Protein AF-A0A7V1MXX9-F1 (afdb_monomer_lite)

Structure (mmCIF, N/CA/C/O backbone):
data_AF-A0A7V1MXX9-F1
#
_entry.id   AF-A0A7V1MXX9-F1
#
loop_
_atom_site.group_PDB
_atom_site.id
_atom_site.type_symbol
_atom_site.label_atom_id
_atom_site.label_alt_id
_atom_site.label_comp_id
_atom_site.label_asym_id
_atom_site.label_entity_id
_atom_site.label_seq_id
_atom_site.pdbx_PDB_ins_code
_atom_site.Cartn_x
_atom_site.Cartn_y
_atom_site.Cartn_z
_atom_site.occupancy
_atom_site.B_iso_or_equiv
_atom_site.auth_seq_id
_atom_site.auth_comp_id
_atom_site.auth_asym_id
_atom_site.auth_atom_id
_atom_site.pdbx_PDB_model_num
ATOM 1 N N . MET A 1 1 ? 10.028 -19.151 -17.291 1.00 60.16 1 MET A N 1
ATOM 2 C CA . MET A 1 1 ? 10.374 -18.131 -18.294 1.00 60.16 1 MET A CA 1
ATOM 3 C C . MET A 1 1 ? 9.807 -16.843 -17.749 1.00 60.16 1 MET A C 1
ATOM 5 O O . MET A 1 1 ? 8.600 -16.784 -17.538 1.00 60.16 1 MET A O 1
ATOM 9 N N . SER A 1 2 ? 10.680 -15.933 -17.346 1.00 81.62 2 SER A N 1
ATOM 10 C CA . SER A 1 2 ? 10.304 -14.635 -16.803 1.00 81.62 2 SER A CA 1
ATOM 11 C C . SER A 1 2 ? 9.714 -13.747 -17.900 1.00 81.62 2 SER A C 1
ATOM 13 O O . SER A 1 2 ? 10.044 -13.922 -19.076 1.00 81.62 2 SER A O 1
ATOM 15 N N . GLU A 1 3 ? 8.870 -12.775 -17.539 1.00 88.94 3 GLU A N 1
ATOM 16 C CA . GLU A 1 3 ? 8.345 -11.789 -18.499 1.00 88.94 3 GLU A CA 1
ATOM 17 C C . GLU A 1 3 ? 9.440 -10.866 -19.079 1.00 88.94 3 GLU A C 1
ATOM 19 O O . GLU A 1 3 ? 9.185 -10.133 -20.035 1.00 88.94 3 GLU A O 1
ATOM 24 N N . TRP A 1 4 ? 10.664 -10.962 -18.544 1.00 91.31 4 TRP A N 1
ATOM 25 C CA . TRP A 1 4 ? 11.857 -10.207 -18.937 1.00 91.31 4 TRP A CA 1
ATOM 26 C C . TRP A 1 4 ? 12.769 -10.949 -19.931 1.00 91.31 4 TRP A C 1
ATOM 28 O O . TRP A 1 4 ? 13.499 -10.303 -20.677 1.00 91.31 4 TRP A O 1
ATOM 38 N N . ASP A 1 5 ? 12.701 -12.289 -19.994 1.00 83.19 5 ASP A N 1
ATOM 39 C CA . ASP A 1 5 ? 13.710 -13.160 -20.642 1.00 83.19 5 ASP A CA 1
ATOM 40 C C . ASP A 1 5 ? 13.908 -12.910 -22.154 1.00 83.19 5 ASP A C 1
ATOM 42 O O . ASP A 1 5 ? 14.880 -13.378 -22.743 1.00 83.19 5 ASP A O 1
ATOM 46 N N . ASN A 1 6 ? 12.989 -12.190 -22.804 1.00 87.44 6 ASN A N 1
ATOM 47 C CA . ASN A 1 6 ? 12.990 -11.969 -24.254 1.00 87.44 6 ASN A CA 1
ATOM 48 C C . ASN A 1 6 ? 13.168 -10.495 -24.660 1.00 87.44 6 ASN A C 1
ATOM 50 O O . ASN A 1 6 ? 13.066 -10.170 -25.847 1.00 87.44 6 ASN A O 1
ATOM 54 N N . ILE A 1 7 ? 13.423 -9.594 -23.706 1.00 90.81 7 ILE A N 1
ATOM 55 C CA . ILE A 1 7 ? 13.551 -8.160 -23.975 1.00 90.81 7 ILE A CA 1
ATOM 56 C C . ILE A 1 7 ? 15.025 -7.812 -24.195 1.00 90.81 7 ILE A C 1
ATOM 58 O O . ILE A 1 7 ? 15.784 -7.599 -23.260 1.00 90.81 7 ILE A O 1
ATOM 62 N N . ASN A 1 8 ? 15.430 -7.737 -25.462 1.00 87.94 8 ASN A N 1
ATOM 63 C CA . ASN A 1 8 ? 16.836 -7.541 -25.841 1.00 87.94 8 ASN A CA 1
ATOM 64 C C . ASN A 1 8 ? 17.112 -6.189 -26.520 1.00 87.94 8 ASN A C 1
ATOM 66 O O . ASN A 1 8 ? 18.213 -5.959 -27.020 1.00 87.94 8 ASN A O 1
ATOM 70 N N . SER A 1 9 ? 16.119 -5.300 -26.583 1.00 91.81 9 SER A N 1
ATOM 71 C CA . SER A 1 9 ? 16.229 -3.998 -27.242 1.00 91.81 9 SER A CA 1
ATOM 72 C C . SER A 1 9 ? 15.655 -2.882 -26.377 1.00 91.81 9 SER A C 1
ATOM 74 O O . SER A 1 9 ? 14.744 -3.098 -25.579 1.00 91.81 9 SER A O 1
ATOM 76 N N . LEU A 1 10 ? 16.161 -1.663 -26.583 1.00 89.56 10 LEU A N 1
ATOM 77 C CA . LEU A 1 10 ? 15.627 -0.458 -25.945 1.00 89.56 10 LEU A CA 1
ATOM 78 C C . LEU A 1 10 ? 14.127 -0.286 -26.227 1.00 89.56 10 LEU A C 1
ATOM 80 O O . LEU A 1 10 ? 13.364 0.009 -25.315 1.00 89.56 10 LEU A O 1
ATOM 84 N N . GLU A 1 11 ? 13.702 -0.514 -27.470 1.00 93.00 11 GLU A N 1
ATOM 85 C CA . GLU A 1 11 ? 12.289 -0.459 -27.862 1.00 93.00 11 GLU A CA 1
ATOM 86 C C . GLU A 1 11 ? 11.445 -1.489 -27.096 1.00 93.00 11 GLU A C 1
ATOM 88 O O . GLU A 1 11 ? 10.347 -1.180 -26.638 1.00 93.00 11 GLU A O 1
ATOM 93 N N . GLY A 1 12 ? 11.973 -2.698 -26.882 1.00 92.44 12 GLY A N 1
ATOM 94 C CA . GLY A 1 12 ? 11.304 -3.717 -26.079 1.00 92.44 12 GLY A CA 1
ATOM 95 C C . GLY A 1 12 ? 11.097 -3.270 -24.630 1.00 92.44 12 GLY A C 1
ATOM 96 O O . GLY A 1 12 ? 9.994 -3.409 -24.102 1.00 92.44 12 GLY A O 1
ATOM 97 N N . TRP A 1 13 ? 12.117 -2.670 -24.011 1.00 93.12 13 TRP A N 1
ATOM 98 C CA . TRP A 1 13 ? 12.017 -2.128 -22.652 1.00 93.12 13 TRP A CA 1
ATOM 99 C C . TRP A 1 13 ? 11.056 -0.940 -22.564 1.00 93.12 13 TRP A C 1
ATOM 101 O O . TRP A 1 13 ? 10.272 -0.860 -21.621 1.00 93.12 13 TRP A O 1
ATOM 111 N N . GLN A 1 14 ? 11.052 -0.056 -23.565 1.00 93.50 14 GLN A N 1
ATOM 112 C CA . GLN A 1 14 ? 10.100 1.057 -23.652 1.00 93.50 14 GLN A CA 1
ATOM 113 C C . GLN A 1 14 ? 8.656 0.560 -23.735 1.00 93.50 14 GLN A C 1
ATOM 115 O O . GLN A 1 14 ? 7.814 0.986 -22.945 1.00 93.50 14 GLN A O 1
ATOM 120 N N . ASN A 1 15 ? 8.384 -0.378 -24.643 1.00 94.31 15 ASN A N 1
ATOM 121 C CA . ASN A 1 15 ? 7.056 -0.966 -24.807 1.00 94.31 15 ASN A CA 1
ATOM 122 C C . ASN A 1 15 ? 6.613 -1.693 -23.535 1.00 94.31 15 ASN A C 1
ATOM 124 O O . ASN A 1 15 ? 5.454 -1.597 -23.126 1.00 94.31 15 ASN A O 1
ATOM 128 N N . LYS A 1 16 ? 7.543 -2.391 -22.874 1.00 95.94 16 LYS A N 1
ATOM 129 C CA . LYS A 1 16 ? 7.250 -3.082 -21.623 1.00 95.94 16 LYS A CA 1
ATOM 130 C C . LYS A 1 16 ? 6.895 -2.109 -20.506 1.00 95.94 16 LYS A C 1
ATOM 132 O O . LYS A 1 16 ? 5.874 -2.305 -19.852 1.00 95.94 16 LYS A O 1
ATOM 137 N N . LEU A 1 17 ? 7.686 -1.051 -20.326 1.00 95.94 17 LEU A N 1
ATOM 138 C CA . LEU A 1 17 ? 7.385 -0.014 -19.344 1.00 95.94 17 LEU A CA 1
ATOM 139 C C . LEU A 1 17 ? 6.040 0.647 -19.640 1.00 95.94 17 LEU A C 1
ATOM 141 O O . LEU A 1 17 ? 5.247 0.844 -18.729 1.00 95.94 17 LEU A O 1
ATOM 145 N N . GLN A 1 18 ? 5.745 0.942 -20.906 1.00 95.12 18 GLN A N 1
ATOM 146 C CA . GLN A 1 18 ? 4.462 1.524 -21.288 1.00 95.12 18 GLN A CA 1
ATOM 147 C C . GLN A 1 18 ? 3.281 0.629 -20.881 1.00 95.12 18 GLN A C 1
ATOM 149 O O . GLN A 1 18 ? 2.323 1.134 -20.298 1.00 95.12 18 GLN A O 1
ATOM 154 N N . SER A 1 19 ? 3.375 -0.687 -21.109 1.00 95.75 19 SER A N 1
ATOM 155 C CA . SER A 1 19 ? 2.371 -1.655 -20.636 1.00 95.75 19 SER A CA 1
ATOM 156 C C . SER A 1 19 ? 2.226 -1.610 -19.117 1.00 95.75 19 SER A C 1
ATOM 158 O O . SER A 1 19 ? 1.117 -1.459 -18.610 1.00 95.75 19 SER A O 1
ATOM 160 N N . LEU A 1 20 ? 3.346 -1.653 -18.385 1.00 95.31 20 LEU A N 1
ATOM 161 C CA . LEU A 1 20 ? 3.343 -1.607 -16.922 1.00 95.31 20 LEU A CA 1
ATOM 162 C C . LEU A 1 20 ? 2.722 -0.318 -16.381 1.00 95.31 20 LEU A C 1
ATOM 164 O O . LEU A 1 20 ? 2.002 -0.369 -15.389 1.00 95.31 20 LEU A O 1
ATOM 168 N N . LEU A 1 21 ? 2.951 0.829 -17.024 1.00 94.94 21 LEU A N 1
ATOM 169 C CA . LEU A 1 21 ? 2.340 2.099 -16.629 1.00 94.94 21 LEU A CA 1
ATOM 170 C C . LEU A 1 21 ? 0.825 2.102 -16.861 1.00 94.94 21 LEU A C 1
ATOM 172 O O . LEU A 1 21 ? 0.083 2.558 -15.995 1.00 94.94 21 LEU A O 1
ATOM 176 N N . THR A 1 22 ? 0.351 1.560 -17.987 1.00 94.44 22 THR A N 1
ATOM 177 C CA . THR A 1 22 ? -1.090 1.406 -18.249 1.00 94.44 22 THR A CA 1
ATOM 178 C C . THR A 1 22 ? -1.749 0.448 -17.254 1.00 94.44 22 THR A C 1
ATOM 180 O O . THR A 1 22 ? -2.821 0.737 -16.728 1.00 94.44 22 THR A O 1
ATOM 183 N N . GLU A 1 23 ? -1.100 -0.674 -16.949 1.00 93.31 23 GLU A N 1
ATOM 184 C CA . GLU A 1 23 ? -1.575 -1.636 -15.949 1.00 93.31 23 GLU A CA 1
ATOM 185 C C . GLU A 1 23 ? -1.556 -1.034 -14.535 1.00 93.31 23 GLU A C 1
ATOM 187 O O . GLU A 1 23 ? -2.495 -1.227 -13.768 1.00 93.31 23 GLU A O 1
ATOM 192 N N . SER A 1 24 ? -0.543 -0.226 -14.212 1.00 90.31 24 SER A N 1
ATOM 193 C CA . SER A 1 24 ? -0.458 0.498 -12.938 1.00 90.31 24 SER A CA 1
ATOM 194 C C . SER A 1 24 ? -1.557 1.548 -12.801 1.00 90.31 24 SER A C 1
ATOM 196 O O . SER A 1 24 ? -2.100 1.719 -11.715 1.00 90.31 24 SER A O 1
ATOM 198 N N . GLU A 1 25 ? -1.926 2.231 -13.887 1.00 90.38 25 GLU A N 1
ATOM 199 C CA . GLU A 1 25 ? -3.066 3.151 -13.895 1.00 90.38 25 GLU A CA 1
ATOM 200 C C . GLU A 1 25 ? -4.387 2.413 -13.638 1.00 90.38 25 GLU A C 1
ATOM 202 O O . GLU A 1 25 ? -5.230 2.901 -12.883 1.00 90.38 25 GLU A O 1
ATOM 207 N N . ALA A 1 26 ? -4.568 1.232 -14.237 1.00 90.44 26 ALA A N 1
ATOM 208 C CA . ALA A 1 26 ? -5.735 0.396 -13.978 1.00 90.44 26 ALA A CA 1
ATOM 209 C C . ALA A 1 26 ? -5.772 -0.072 -12.513 1.00 90.44 26 ALA A C 1
ATOM 211 O O . ALA A 1 26 ? -6.794 0.101 -11.851 1.00 90.44 26 ALA A O 1
ATOM 212 N N . ALA A 1 27 ? -4.648 -0.566 -11.985 1.00 88.44 27 ALA A N 1
ATOM 213 C CA . ALA A 1 27 ? -4.527 -0.993 -10.592 1.00 88.44 27 ALA A CA 1
ATOM 214 C C . ALA A 1 27 ? -4.752 0.166 -9.608 1.00 88.44 27 ALA A C 1
ATOM 216 O O . ALA A 1 27 ? -5.428 -0.007 -8.602 1.00 88.44 27 ALA A O 1
ATOM 217 N N . ALA A 1 28 ? -4.264 1.375 -9.906 1.00 84.06 28 ALA A N 1
ATOM 218 C CA . ALA A 1 28 ? -4.482 2.557 -9.068 1.00 84.06 28 ALA A CA 1
ATOM 219 C C . ALA A 1 28 ? -5.969 2.916 -8.901 1.00 84.06 28 ALA A C 1
ATOM 221 O O . ALA A 1 28 ? -6.340 3.528 -7.902 1.00 84.06 28 ALA A O 1
ATOM 222 N N . ARG A 1 29 ? -6.805 2.563 -9.885 1.00 85.62 29 ARG A N 1
ATOM 223 C CA . ARG A 1 29 ? -8.260 2.781 -9.872 1.00 85.62 29 ARG A CA 1
ATOM 224 C C . ARG A 1 29 ? -9.041 1.604 -9.286 1.00 85.62 29 ARG A C 1
ATOM 226 O O . ARG A 1 29 ? -10.253 1.723 -9.125 1.00 85.62 29 ARG A O 1
ATOM 233 N N . SER A 1 30 ? -8.376 0.482 -9.036 1.00 82.88 30 SER A N 1
ATOM 234 C CA . SER A 1 30 ? -8.958 -0.683 -8.381 1.00 82.88 30 SER A CA 1
ATOM 235 C C . SER A 1 30 ? -8.991 -0.457 -6.871 1.00 82.88 30 SER A C 1
ATOM 237 O O . SER A 1 30 ? -8.044 0.088 -6.304 1.00 82.88 30 SER A O 1
ATOM 239 N N . ASP A 1 31 ? -10.054 -0.910 -6.207 1.00 76.94 31 ASP A N 1
ATOM 240 C CA . ASP A 1 31 ? -10.099 -0.964 -4.739 1.00 76.94 31 ASP A CA 1
ATOM 241 C C . ASP A 1 31 ? -9.243 -2.126 -4.190 1.00 76.94 31 ASP A C 1
ATOM 243 O O . ASP A 1 31 ? -8.991 -2.205 -2.984 1.00 76.94 31 ASP A O 1
ATOM 247 N N . ASP A 1 32 ? -8.748 -3.014 -5.060 1.00 83.25 32 ASP A N 1
ATOM 248 C CA . ASP A 1 32 ? -7.929 -4.160 -4.679 1.00 83.25 32 ASP A CA 1
ATOM 249 C C . ASP A 1 32 ? -6.495 -3.730 -4.316 1.00 83.25 32 ASP A C 1
ATOM 251 O O . ASP A 1 32 ? -5.750 -3.135 -5.100 1.00 83.25 32 ASP A O 1
ATOM 255 N N . ILE A 1 33 ? -6.105 -4.001 -3.071 1.00 77.56 33 ILE A N 1
ATOM 256 C CA . ILE A 1 33 ? -4.760 -3.711 -2.565 1.00 77.56 33 ILE A CA 1
ATOM 257 C C . ILE A 1 33 ? -3.750 -4.694 -3.149 1.00 77.56 33 ILE A C 1
ATOM 259 O O . ILE A 1 33 ? -2.631 -4.294 -3.471 1.00 77.56 33 ILE A O 1
ATOM 263 N N . ASP A 1 34 ? -4.120 -5.965 -3.287 1.00 80.00 34 ASP A N 1
ATOM 264 C CA . ASP A 1 34 ? -3.208 -7.006 -3.744 1.00 80.00 34 ASP A CA 1
ATOM 265 C C . ASP A 1 34 ? -2.795 -6.748 -5.195 1.00 80.00 34 ASP A C 1
ATOM 267 O O . ASP A 1 34 ? -1.618 -6.894 -5.528 1.00 80.00 34 ASP A O 1
ATOM 271 N N . GLU A 1 35 ? -3.711 -6.245 -6.030 1.00 84.81 35 GLU A N 1
ATOM 272 C CA . GLU A 1 35 ? -3.401 -5.790 -7.393 1.00 84.81 35 GLU A CA 1
ATOM 273 C C . GLU A 1 35 ? -2.391 -4.632 -7.400 1.00 84.81 35 GLU A C 1
ATOM 275 O O . GLU A 1 35 ? -1.418 -4.642 -8.162 1.00 84.81 35 GLU A O 1
ATOM 280 N N . ARG A 1 36 ? -2.573 -3.645 -6.516 1.00 83.81 36 ARG A N 1
ATOM 281 C CA . ARG A 1 36 ? -1.673 -2.484 -6.399 1.00 83.81 36 ARG A CA 1
ATOM 282 C C . ARG A 1 36 ? -0.289 -2.882 -5.893 1.00 83.81 36 ARG A C 1
ATOM 284 O O . ARG A 1 36 ? 0.719 -2.430 -6.439 1.00 83.81 36 ARG A O 1
ATOM 291 N N . LEU A 1 37 ? -0.221 -3.781 -4.912 1.00 80.69 37 LEU A N 1
ATOM 292 C CA . LEU A 1 37 ? 1.033 -4.349 -4.411 1.00 80.69 37 LEU A CA 1
ATOM 293 C C . LEU A 1 37 ? 1.727 -5.216 -5.463 1.00 80.69 37 LEU A C 1
ATOM 295 O O . LEU A 1 37 ? 2.950 -5.164 -5.595 1.00 80.69 37 LEU A O 1
ATOM 299 N N . GLN A 1 38 ? 0.971 -5.994 -6.236 1.00 87.94 38 GLN A N 1
ATOM 300 C CA . GLN A 1 38 ? 1.522 -6.786 -7.328 1.00 87.94 38 GLN A CA 1
ATOM 301 C C . GLN A 1 38 ? 2.121 -5.88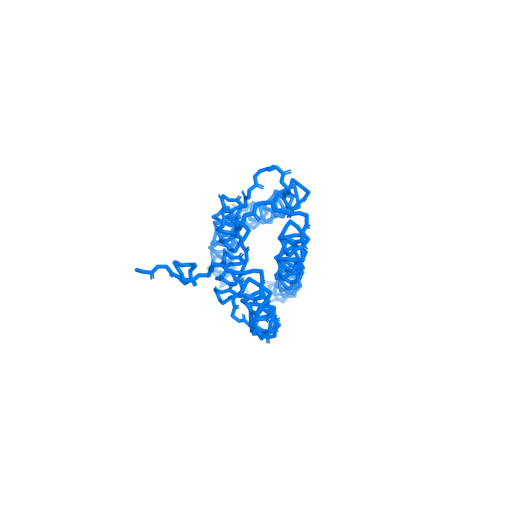6 -8.413 1.00 87.94 38 GLN A C 1
ATOM 303 O O . GLN A 1 38 ? 3.218 -6.174 -8.893 1.00 87.94 38 GLN A O 1
ATOM 308 N N . MET A 1 39 ? 1.454 -4.786 -8.780 1.00 92.56 39 MET A N 1
ATOM 309 C CA . MET A 1 39 ? 2.008 -3.838 -9.755 1.00 92.56 39 MET A CA 1
ATOM 310 C C . MET A 1 39 ? 3.242 -3.124 -9.221 1.00 92.56 39 MET A C 1
ATOM 312 O O . MET A 1 39 ? 4.214 -2.968 -9.957 1.00 92.56 39 MET A O 1
ATOM 316 N N . ASN A 1 40 ? 3.251 -2.772 -7.935 1.00 85.44 40 ASN A N 1
ATOM 317 C CA . ASN A 1 40 ? 4.435 -2.222 -7.288 1.00 85.44 40 ASN A CA 1
ATOM 318 C C . ASN A 1 40 ? 5.641 -3.170 -7.421 1.00 85.44 40 ASN A C 1
ATOM 320 O O . ASN A 1 40 ? 6.688 -2.749 -7.906 1.00 85.44 40 ASN A O 1
ATOM 324 N N . ARG A 1 41 ? 5.465 -4.466 -7.113 1.00 87.38 41 ARG A N 1
ATOM 325 C CA . ARG A 1 41 ? 6.522 -5.481 -7.281 1.00 87.38 41 ARG A CA 1
ATOM 326 C C . ARG A 1 41 ? 6.982 -5.611 -8.729 1.00 87.38 41 ARG A C 1
ATOM 328 O O . ARG A 1 41 ? 8.177 -5.693 -8.970 1.00 87.38 41 ARG A O 1
ATOM 335 N N . ARG A 1 42 ? 6.064 -5.597 -9.698 1.00 93.19 42 ARG A N 1
ATOM 336 C CA . ARG A 1 42 ? 6.423 -5.706 -11.123 1.00 93.19 42 ARG A CA 1
ATOM 337 C C . ARG A 1 42 ? 7.201 -4.497 -11.635 1.00 93.19 42 ARG A C 1
ATOM 339 O O . ARG A 1 42 ? 8.082 -4.663 -12.472 1.00 93.19 42 ARG A O 1
ATOM 346 N N . LEU A 1 43 ? 6.919 -3.297 -11.126 1.00 90.62 43 LEU A N 1
ATOM 347 C CA . LEU A 1 43 ? 7.732 -2.111 -11.409 1.00 90.62 43 LEU A CA 1
ATOM 348 C C . LEU A 1 43 ? 9.128 -2.221 -10.776 1.00 90.62 43 LEU A C 1
ATOM 350 O O . LEU A 1 43 ? 10.104 -1.860 -11.427 1.00 90.62 43 LEU A O 1
ATOM 354 N N . THR A 1 44 ? 9.247 -2.784 -9.569 1.00 87.88 44 THR A N 1
ATOM 355 C CA . THR A 1 44 ? 10.553 -3.107 -8.963 1.00 87.88 44 THR A CA 1
ATOM 356 C C . THR A 1 44 ? 11.324 -4.134 -9.792 1.00 87.88 44 THR A C 1
ATOM 358 O O . THR A 1 44 ? 12.505 -3.952 -10.076 1.00 87.88 44 THR A O 1
ATOM 361 N N . GLU A 1 45 ? 10.662 -5.207 -10.223 1.00 89.81 45 GLU A N 1
ATOM 362 C CA . GLU A 1 45 ? 11.272 -6.240 -11.063 1.00 89.81 45 GLU A CA 1
ATOM 363 C C . GLU A 1 45 ? 11.714 -5.681 -12.420 1.00 89.81 45 GLU A C 1
ATOM 365 O O . GLU A 1 45 ? 12.786 -6.045 -12.899 1.00 89.81 45 GLU A O 1
ATOM 370 N N . PHE A 1 46 ? 10.953 -4.754 -13.012 1.00 93.56 46 PHE A N 1
ATOM 371 C CA . PHE A 1 46 ? 11.373 -4.056 -14.226 1.00 93.56 46 PHE A CA 1
ATOM 372 C C . PHE A 1 46 ? 12.724 -3.358 -14.032 1.00 93.56 46 PHE A C 1
ATOM 374 O O . PHE A 1 46 ? 13.611 -3.550 -14.855 1.00 93.56 46 PHE A O 1
ATOM 381 N N . ILE A 1 47 ? 12.898 -2.608 -12.938 1.00 89.81 47 ILE A N 1
ATOM 382 C CA . ILE A 1 47 ? 14.149 -1.895 -12.618 1.00 89.81 47 ILE A CA 1
ATOM 383 C C . ILE A 1 47 ? 15.304 -2.878 -12.383 1.00 89.81 47 ILE A C 1
ATOM 385 O O . ILE A 1 47 ? 16.440 -2.613 -12.763 1.00 89.81 47 ILE A O 1
ATOM 389 N N . LEU A 1 48 ? 15.027 -4.026 -11.758 1.00 89.25 48 LEU A N 1
ATOM 390 C CA . LEU A 1 48 ? 16.041 -5.046 -11.477 1.00 89.25 48 LEU A CA 1
ATOM 391 C C . LEU A 1 48 ? 16.536 -5.747 -12.752 1.00 89.25 48 LEU A C 1
ATOM 393 O O . LEU A 1 48 ? 17.700 -6.141 -12.841 1.00 89.25 48 LEU A O 1
ATOM 397 N N . HIS A 1 49 ? 15.633 -5.966 -13.707 1.00 92.31 49 HIS A N 1
ATOM 398 C CA . HIS A 1 49 ? 15.897 -6.769 -14.897 1.00 92.31 49 HIS A CA 1
ATOM 399 C C . HIS A 1 49 ? 16.228 -5.950 -16.144 1.00 92.31 49 HIS A C 1
ATOM 401 O O . HIS A 1 49 ? 16.748 -6.524 -17.106 1.00 92.31 49 HIS A O 1
ATOM 407 N N . SER A 1 50 ? 15.938 -4.649 -16.153 1.00 88.19 50 SER A N 1
ATOM 408 C CA . SER A 1 50 ? 16.226 -3.777 -17.283 1.00 88.19 50 SER A CA 1
ATOM 409 C C . SER A 1 50 ? 17.725 -3.758 -17.585 1.00 88.19 50 SER A C 1
ATOM 411 O O . SER A 1 50 ? 18.587 -3.611 -16.720 1.00 88.19 50 SER A O 1
ATOM 413 N N . HIS A 1 51 ? 18.065 -3.987 -18.852 1.00 87.94 51 HIS A N 1
ATOM 414 C CA . HIS A 1 51 ? 19.453 -4.009 -19.292 1.00 87.94 51 HIS A CA 1
ATOM 415 C C . HIS A 1 51 ? 19.564 -3.686 -20.788 1.00 87.94 51 HIS A C 1
ATOM 417 O O . HIS A 1 51 ? 18.632 -3.936 -21.557 1.00 87.94 51 HIS A O 1
ATOM 423 N N . PRO A 1 52 ? 20.734 -3.239 -21.273 1.00 89.88 52 PRO A N 1
ATOM 424 C CA . PRO A 1 52 ? 21.921 -2.828 -20.511 1.00 89.88 52 PRO A CA 1
ATOM 425 C C . PRO A 1 52 ? 21.726 -1.482 -19.787 1.00 89.88 52 PRO A C 1
ATOM 427 O O . PRO A 1 52 ? 20.879 -0.701 -20.195 1.00 89.88 52 PRO A O 1
ATOM 430 N N . ASN A 1 53 ? 22.555 -1.171 -18.779 1.00 90.06 53 ASN A N 1
ATOM 431 C CA . ASN A 1 53 ? 22.514 0.086 -18.000 1.00 90.06 53 ASN A CA 1
ATOM 432 C C . ASN A 1 53 ? 22.998 1.311 -18.805 1.00 90.06 53 ASN A C 1
ATOM 434 O O . ASN A 1 53 ? 23.927 2.019 -18.406 1.00 90.06 53 ASN A O 1
ATOM 438 N N . THR A 1 54 ? 22.415 1.547 -19.978 1.00 92.88 54 THR A N 1
ATOM 439 C CA . THR A 1 54 ? 22.664 2.753 -20.769 1.00 92.88 54 THR A CA 1
ATOM 440 C C . THR A 1 54 ? 21.869 3.923 -20.191 1.00 92.88 54 THR A C 1
ATOM 442 O O . THR A 1 54 ? 20.875 3.711 -19.490 1.00 92.88 54 THR A O 1
ATOM 445 N N . PRO A 1 55 ? 22.257 5.178 -20.481 1.00 94.19 55 PRO A N 1
ATOM 446 C CA . PRO A 1 55 ? 21.523 6.350 -20.005 1.00 94.19 55 PRO A CA 1
ATOM 447 C C . PRO A 1 55 ? 20.026 6.331 -20.351 1.00 94.19 55 PRO A C 1
ATOM 449 O O . PRO A 1 55 ? 19.209 6.843 -19.588 1.00 94.19 55 PRO A O 1
ATOM 452 N N . GLU A 1 56 ? 19.656 5.744 -21.490 1.00 92.69 56 GLU A N 1
ATOM 453 C CA . GLU A 1 56 ? 18.269 5.604 -21.928 1.00 92.69 56 GLU A CA 1
ATOM 454 C C . GLU A 1 56 ? 17.498 4.615 -21.054 1.00 92.69 56 GLU A C 1
ATOM 456 O O . GLU A 1 56 ? 16.403 4.952 -20.613 1.00 92.69 56 GLU A O 1
ATOM 461 N N . ILE A 1 57 ? 18.069 3.440 -20.766 1.00 91.38 57 ILE A N 1
ATOM 462 C CA . ILE A 1 57 ? 17.443 2.427 -19.904 1.00 91.38 57 ILE A CA 1
ATOM 463 C C . ILE A 1 57 ? 17.322 2.943 -18.468 1.00 91.38 57 ILE A C 1
ATOM 465 O O . ILE A 1 57 ? 16.229 2.923 -17.917 1.00 91.38 57 ILE A O 1
ATOM 469 N N . LEU A 1 58 ? 18.368 3.573 -17.925 1.00 90.38 58 LEU A N 1
ATOM 470 C CA . LEU A 1 58 ? 18.319 4.188 -16.591 1.00 90.38 58 LEU A CA 1
ATOM 471 C C . LEU A 1 58 ? 17.249 5.287 -16.479 1.00 90.38 58 LEU A C 1
ATOM 473 O O . LEU A 1 58 ? 16.721 5.570 -15.401 1.00 90.38 58 LEU A O 1
ATOM 477 N N . ARG A 1 59 ? 16.912 5.945 -17.595 1.00 91.44 59 ARG A N 1
ATOM 478 C CA . ARG A 1 59 ? 15.797 6.896 -17.633 1.00 91.44 59 ARG A CA 1
ATOM 479 C C . ARG A 1 59 ? 14.444 6.186 -17.576 1.00 91.44 59 ARG A C 1
ATOM 481 O O . ARG A 1 59 ? 13.530 6.742 -16.971 1.00 91.44 59 ARG A O 1
ATOM 488 N N . LEU A 1 60 ? 14.312 5.006 -18.183 1.00 91.25 60 LEU A N 1
ATOM 489 C CA . LEU A 1 60 ? 13.122 4.161 -18.047 1.00 91.25 60 LEU A CA 1
ATOM 490 C C . LEU A 1 60 ? 12.975 3.666 -16.607 1.00 91.25 60 LEU A C 1
ATOM 492 O O . LEU A 1 60 ? 11.889 3.789 -16.049 1.00 91.25 60 LEU A O 1
ATOM 496 N N . ASP A 1 61 ? 14.066 3.233 -15.977 1.00 89.38 61 ASP A N 1
ATOM 497 C CA . ASP A 1 61 ? 14.068 2.792 -14.576 1.00 89.38 61 ASP A CA 1
ATOM 498 C C . ASP A 1 61 ? 13.588 3.900 -13.645 1.00 89.38 61 ASP A C 1
ATOM 500 O O . ASP A 1 61 ? 12.725 3.685 -12.802 1.00 89.38 61 ASP A O 1
ATOM 504 N N . ARG A 1 62 ? 14.055 5.135 -13.864 1.00 89.38 62 ARG A N 1
ATOM 505 C CA . ARG A 1 62 ? 13.576 6.293 -13.099 1.00 89.38 62 ARG A CA 1
ATOM 506 C C . ARG A 1 62 ? 12.072 6.528 -13.263 1.00 89.38 62 ARG A C 1
ATOM 508 O O . ARG A 1 62 ? 11.422 6.951 -12.312 1.00 89.38 62 ARG A O 1
ATOM 515 N N . ILE A 1 63 ? 11.516 6.305 -14.453 1.00 91.31 63 ILE A N 1
ATOM 516 C CA . ILE A 1 63 ? 10.071 6.448 -14.686 1.00 91.31 63 ILE A CA 1
ATOM 517 C C . ILE A 1 63 ? 9.310 5.327 -13.969 1.00 91.31 63 ILE A C 1
ATOM 519 O O . ILE A 1 63 ? 8.296 5.603 -13.329 1.00 91.31 63 ILE A O 1
ATOM 523 N N . ALA A 1 64 ? 9.807 4.089 -14.040 1.00 88.12 64 ALA A N 1
ATOM 524 C CA . ALA A 1 64 ? 9.244 2.958 -13.307 1.00 88.12 64 ALA A CA 1
ATOM 525 C C . ALA A 1 64 ? 9.250 3.220 -11.793 1.00 88.12 64 ALA A C 1
ATOM 527 O O . ALA A 1 64 ? 8.235 3.015 -11.133 1.00 88.12 64 ALA A O 1
ATOM 528 N N . GLU A 1 65 ? 10.343 3.775 -11.271 1.00 85.50 65 GLU A N 1
ATOM 529 C CA . GLU A 1 65 ? 10.509 4.121 -9.860 1.00 85.50 65 GLU A CA 1
ATOM 530 C C . GLU A 1 65 ? 9.522 5.208 -9.411 1.00 85.50 65 GLU A C 1
ATOM 532 O O . GLU A 1 65 ? 8.846 5.087 -8.387 1.00 85.50 65 GLU A O 1
ATOM 537 N N . GLN A 1 66 ? 9.3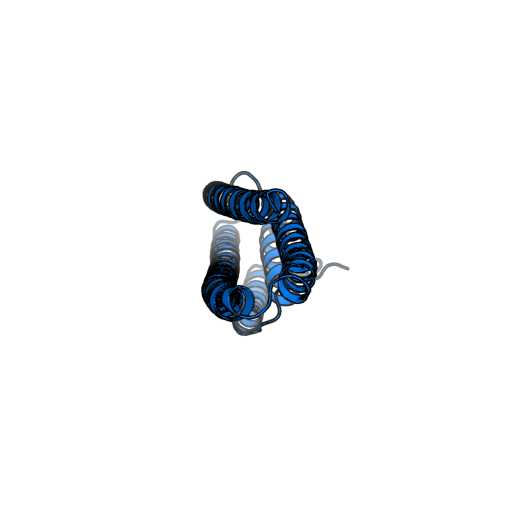45 6.251 -10.225 1.00 84.31 66 GLN A N 1
ATOM 538 C CA . GLN A 1 66 ? 8.352 7.294 -9.961 1.00 84.31 66 GLN A CA 1
ATOM 539 C C . GLN A 1 66 ? 6.922 6.744 -9.963 1.00 84.31 66 GLN A C 1
ATOM 541 O O . GLN A 1 66 ? 6.118 7.116 -9.105 1.00 84.31 66 GLN A O 1
ATOM 546 N N . ALA A 1 67 ? 6.600 5.853 -10.903 1.00 85.00 67 ALA A N 1
ATOM 547 C CA . ALA A 1 67 ? 5.297 5.204 -10.958 1.00 85.00 67 ALA A CA 1
ATOM 548 C C . ALA A 1 67 ? 5.069 4.289 -9.745 1.00 85.00 67 ALA A C 1
ATOM 550 O O . ALA A 1 67 ? 4.003 4.350 -9.130 1.00 85.00 67 ALA A O 1
ATOM 551 N N . ARG A 1 68 ? 6.090 3.514 -9.354 1.00 85.94 68 ARG A N 1
ATOM 552 C CA . ARG A 1 68 ? 6.090 2.640 -8.172 1.00 85.94 68 ARG A CA 1
ATOM 553 C C . ARG A 1 68 ? 5.779 3.447 -6.915 1.00 85.94 68 ARG A C 1
ATOM 555 O O . ARG A 1 68 ? 4.825 3.137 -6.199 1.00 85.94 68 ARG A O 1
ATOM 562 N N . SER A 1 69 ? 6.537 4.518 -6.695 1.00 76.75 69 SER A N 1
ATOM 563 C CA . SER A 1 69 ? 6.375 5.427 -5.559 1.00 76.75 69 SER A CA 1
ATOM 564 C C . SER A 1 69 ? 5.002 6.112 -5.548 1.00 76.75 69 SER A C 1
ATOM 566 O O . SER A 1 69 ? 4.350 6.198 -4.505 1.00 76.75 69 SER A O 1
ATOM 568 N N . GLY A 1 70 ? 4.523 6.569 -6.710 1.00 78.69 70 GLY A N 1
ATOM 569 C CA . GLY A 1 70 ? 3.210 7.204 -6.847 1.00 78.69 70 GLY A CA 1
ATOM 570 C C . GLY A 1 70 ? 2.052 6.263 -6.503 1.00 78.69 70 GLY A C 1
ATOM 571 O O . GLY A 1 70 ? 1.175 6.627 -5.717 1.00 78.69 70 GLY A O 1
ATOM 572 N N . LEU A 1 71 ? 2.082 5.037 -7.036 1.00 81.56 71 LEU A N 1
ATOM 573 C CA . LEU A 1 71 ? 1.088 3.999 -6.749 1.00 81.56 71 LEU A CA 1
ATOM 574 C C . LEU A 1 71 ? 1.070 3.641 -5.257 1.00 81.56 71 LEU A C 1
ATOM 576 O O . LEU A 1 71 ? 0.004 3.488 -4.650 1.00 81.56 71 LEU A O 1
ATOM 580 N N . MET A 1 72 ? 2.254 3.567 -4.647 1.00 76.88 72 MET A N 1
ATOM 581 C CA . MET A 1 72 ? 2.379 3.270 -3.227 1.00 76.88 72 MET A CA 1
ATOM 582 C C . MET A 1 72 ? 1.767 4.373 -2.367 1.00 76.88 72 MET A C 1
ATOM 584 O O . MET A 1 72 ? 0.950 4.099 -1.487 1.00 76.88 72 MET A O 1
ATOM 588 N N . ARG A 1 73 ? 2.102 5.634 -2.663 1.00 75.75 73 ARG A N 1
ATOM 589 C CA . ARG A 1 73 ? 1.588 6.802 -1.941 1.00 75.75 73 ARG A CA 1
ATOM 590 C C . ARG A 1 73 ? 0.064 6.867 -1.954 1.00 75.75 73 ARG A C 1
ATOM 592 O O . ARG A 1 73 ? -0.532 7.076 -0.901 1.00 75.75 73 ARG A O 1
ATOM 599 N N . ALA A 1 74 ? -0.555 6.649 -3.113 1.00 73.56 74 ALA A N 1
ATOM 600 C CA . ALA A 1 74 ? -2.010 6.638 -3.239 1.00 73.56 74 ALA A CA 1
ATOM 601 C C . ALA A 1 74 ? -2.650 5.554 -2.353 1.00 73.56 74 ALA A C 1
ATOM 603 O O . ALA A 1 74 ? -3.604 5.826 -1.625 1.00 73.56 74 ALA A O 1
ATOM 604 N N . THR A 1 75 ? -2.061 4.355 -2.340 1.00 74.81 75 THR A N 1
ATOM 605 C CA . THR A 1 75 ? -2.518 3.241 -1.494 1.00 74.81 75 THR A CA 1
ATOM 606 C C . THR A 1 75 ? -2.459 3.607 -0.006 1.00 74.81 75 THR A C 1
ATOM 608 O O . THR A 1 75 ? -3.385 3.325 0.753 1.00 74.81 75 THR A O 1
ATOM 611 N N . ILE A 1 76 ? -1.397 4.290 0.427 1.00 68.19 76 ILE A N 1
ATOM 612 C CA . ILE A 1 76 ? -1.237 4.737 1.819 1.00 68.19 76 ILE A CA 1
ATOM 613 C C . ILE A 1 76 ? -2.273 5.796 2.195 1.00 68.19 76 ILE A C 1
ATOM 615 O O . ILE A 1 76 ? -2.869 5.717 3.270 1.00 68.19 76 ILE A O 1
ATOM 619 N N . GLU A 1 77 ? -2.487 6.790 1.334 1.00 71.06 77 GLU A N 1
ATOM 620 C CA . GLU A 1 77 ? -3.458 7.860 1.574 1.00 71.06 77 GLU A CA 1
ATOM 621 C C . GLU A 1 77 ? -4.880 7.304 1.737 1.00 71.06 77 GLU A C 1
ATOM 623 O O . GLU A 1 77 ? -5.591 7.700 2.664 1.00 71.06 77 GLU A O 1
ATOM 628 N N . GLU A 1 78 ? -5.262 6.326 0.913 1.00 72.81 78 GLU A N 1
ATOM 629 C CA . GLU A 1 78 ? -6.547 5.630 1.024 1.00 72.81 78 GLU A CA 1
ATOM 630 C C . GLU A 1 78 ? -6.691 4.907 2.370 1.00 72.81 78 GLU A C 1
ATOM 632 O O . GLU A 1 78 ? -7.685 5.089 3.078 1.00 72.81 78 GLU A O 1
ATOM 637 N N . ARG A 1 79 ? -5.671 4.148 2.793 1.00 69.56 79 ARG A N 1
ATOM 638 C CA . ARG A 1 79 ? -5.719 3.429 4.078 1.00 69.56 79 ARG A CA 1
ATOM 639 C C . ARG A 1 79 ? -5.749 4.376 5.270 1.00 69.56 79 ARG A C 1
ATOM 641 O O . ARG A 1 79 ? -6.449 4.113 6.248 1.00 69.56 79 ARG A O 1
ATOM 648 N N . LEU A 1 80 ? -5.044 5.503 5.197 1.00 66.69 80 LEU A N 1
ATOM 649 C CA . LEU A 1 80 ? -5.128 6.544 6.221 1.00 66.69 80 LEU A CA 1
ATOM 650 C C . LEU A 1 80 ? -6.542 7.135 6.310 1.00 66.69 80 LEU A C 1
ATOM 652 O O . LEU A 1 80 ? -7.037 7.353 7.419 1.00 66.69 80 LEU A O 1
ATOM 656 N N . ALA A 1 81 ? -7.213 7.352 5.176 1.00 69.06 81 ALA A N 1
ATOM 657 C CA . ALA A 1 81 ? -8.589 7.843 5.146 1.00 69.06 81 ALA A CA 1
ATOM 658 C C . ALA A 1 81 ? -9.581 6.829 5.744 1.00 69.06 81 ALA A C 1
ATOM 660 O O . ALA A 1 81 ? -10.413 7.201 6.576 1.00 69.06 81 ALA A O 1
ATOM 661 N N . GLU A 1 82 ? -9.460 5.545 5.399 1.00 69.62 82 GLU A N 1
ATOM 662 C CA . GLU A 1 82 ? -10.276 4.481 5.996 1.00 69.62 82 GLU A CA 1
ATOM 663 C C . GLU A 1 82 ? -10.077 4.383 7.514 1.00 69.62 82 GLU A C 1
ATOM 665 O O . GLU A 1 82 ? -11.042 4.246 8.272 1.00 69.62 82 GLU A O 1
ATOM 670 N N . LEU A 1 83 ? -8.834 4.492 7.987 1.00 60.88 83 LEU A N 1
ATOM 671 C CA . LEU A 1 83 ? -8.526 4.481 9.417 1.00 60.88 83 LEU A CA 1
ATOM 672 C C . LEU A 1 83 ? -9.113 5.695 10.140 1.00 60.88 83 LEU A C 1
ATOM 674 O O . LEU A 1 83 ? -9.661 5.555 11.240 1.00 60.88 83 LEU A O 1
ATOM 678 N N . ALA A 1 84 ? -9.051 6.878 9.528 1.00 60.28 84 ALA A N 1
ATOM 679 C CA . ALA A 1 84 ? -9.689 8.074 10.064 1.00 60.28 84 ALA A CA 1
ATOM 680 C C . ALA A 1 84 ? -11.216 7.902 10.152 1.00 60.28 84 ALA A C 1
ATOM 682 O O . ALA A 1 84 ? -11.814 8.235 11.180 1.00 60.28 84 ALA A O 1
ATOM 68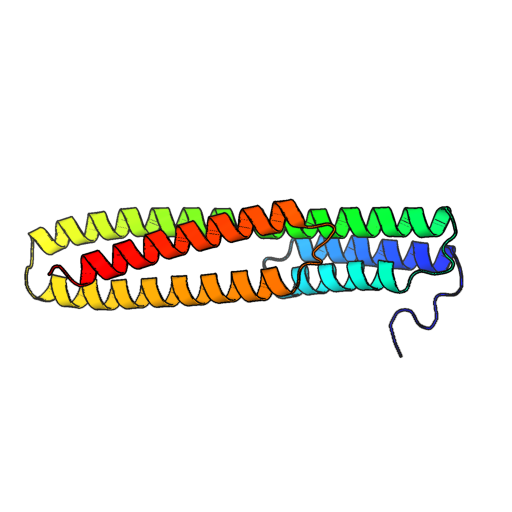3 N N . ALA A 1 85 ? -11.844 7.315 9.127 1.00 63.91 85 ALA A N 1
ATOM 684 C CA . ALA A 1 85 ? -13.276 7.020 9.122 1.00 63.91 85 ALA A CA 1
ATOM 685 C C . ALA A 1 85 ? -13.663 6.047 10.249 1.00 63.91 85 ALA A C 1
ATOM 687 O O . ALA A 1 85 ? -14.545 6.359 11.053 1.00 63.91 85 ALA A O 1
ATOM 688 N N . ARG A 1 86 ? -12.937 4.930 10.393 1.00 67.50 86 ARG A N 1
ATOM 689 C CA . ARG A 1 86 ? -13.147 3.948 11.475 1.00 67.50 86 ARG A CA 1
ATOM 690 C C . ARG A 1 86 ? -12.939 4.555 12.865 1.00 67.50 86 ARG A C 1
ATOM 692 O O . ARG A 1 86 ? -13.661 4.227 13.805 1.00 67.50 86 ARG A O 1
ATOM 699 N N . THR A 1 87 ? -12.001 5.491 13.003 1.00 55.50 87 THR A N 1
ATOM 700 C CA . THR A 1 87 ? -11.792 6.245 14.253 1.00 55.50 87 THR A CA 1
ATOM 701 C C . THR A 1 87 ? -12.982 7.165 14.561 1.00 55.50 87 THR A C 1
ATOM 703 O O . THR A 1 87 ? -13.422 7.262 15.709 1.00 55.50 87 THR A O 1
ATOM 706 N N . GLY A 1 88 ? -13.557 7.809 13.542 1.00 58.91 88 GLY A N 1
ATOM 707 C CA . GLY A 1 88 ? -14.781 8.601 13.680 1.00 58.91 88 GLY A CA 1
ATOM 708 C C . GLY A 1 88 ? -16.000 7.758 14.067 1.00 58.91 88 GLY A C 1
ATOM 709 O O . GLY A 1 88 ? -16.785 8.158 14.933 1.00 58.91 88 GLY A O 1
ATOM 710 N N . GLU A 1 89 ? -16.141 6.570 13.478 1.00 63.22 89 GLU A N 1
ATOM 711 C CA . GLU A 1 89 ? -17.168 5.593 13.856 1.00 63.22 89 GLU A CA 1
ATOM 712 C C . GLU A 1 89 ? -17.008 5.136 15.308 1.00 63.22 89 GLU A C 1
ATOM 714 O O . GLU A 1 89 ? -17.987 5.141 16.056 1.00 63.22 89 GLU A O 1
ATOM 719 N N . LEU A 1 90 ? -15.778 4.847 15.747 1.00 59.84 90 LEU A N 1
ATOM 720 C CA . LEU A 1 90 ? -15.469 4.502 17.137 1.00 59.84 90 LEU A CA 1
ATOM 721 C C . LEU A 1 90 ? -15.909 5.604 18.113 1.00 59.84 90 LEU A C 1
ATOM 723 O O . LEU A 1 90 ? -16.537 5.317 19.134 1.00 59.84 90 LEU A O 1
ATOM 727 N N . ALA A 1 91 ? -15.620 6.870 17.804 1.00 56.31 91 ALA A N 1
ATOM 728 C CA . ALA A 1 91 ? -16.017 7.997 18.647 1.00 56.31 91 ALA A CA 1
ATOM 729 C C . ALA A 1 91 ? -17.548 8.123 18.766 1.00 56.31 91 ALA A C 1
ATOM 731 O O . ALA A 1 91 ? -18.074 8.371 19.856 1.00 56.31 91 ALA A O 1
ATOM 732 N N . ARG A 1 92 ? -18.276 7.912 17.661 1.00 66.31 92 ARG A N 1
ATOM 733 C CA . ARG A 1 92 ? -19.748 7.918 17.649 1.00 66.31 92 ARG A CA 1
ATOM 734 C C . ARG A 1 92 ? -20.328 6.747 18.433 1.00 66.31 92 ARG A C 1
ATOM 736 O O . ARG A 1 92 ? -21.221 6.961 19.252 1.00 66.31 92 ARG A O 1
ATOM 743 N N . LEU A 1 93 ? -19.792 5.546 18.225 1.00 63.75 93 LEU A N 1
ATOM 744 C CA . LEU A 1 93 ? -20.229 4.336 18.910 1.00 63.75 93 LEU A CA 1
ATOM 745 C C . LEU A 1 93 ? -20.020 4.458 20.424 1.00 63.75 93 LEU A C 1
ATOM 747 O O . LEU A 1 93 ? -20.934 4.177 21.188 1.00 63.75 93 LEU A O 1
ATOM 751 N N . ASN A 1 94 ? -18.861 4.956 20.865 1.00 58.03 94 ASN A N 1
ATOM 752 C CA . ASN A 1 94 ? -18.594 5.208 22.284 1.00 58.03 94 ASN A CA 1
ATOM 753 C C . ASN A 1 94 ? -19.588 6.203 22.897 1.00 58.03 94 ASN A C 1
ATOM 755 O O . ASN A 1 94 ? -20.032 6.017 24.029 1.00 58.03 94 ASN A O 1
ATOM 759 N N . LYS A 1 95 ? -19.972 7.248 22.154 1.00 64.38 95 LYS A N 1
ATOM 760 C CA . LYS A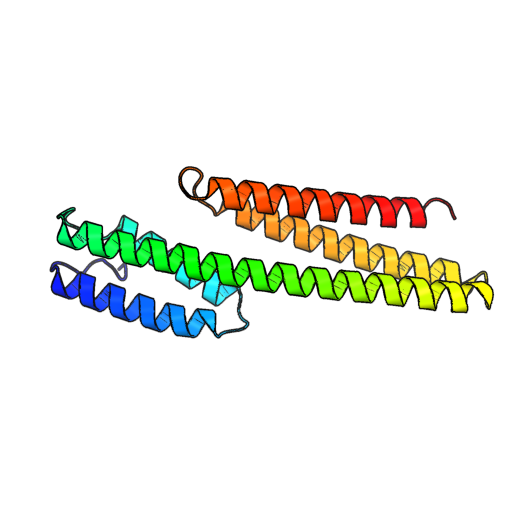 1 95 ? -20.979 8.212 22.613 1.00 64.38 95 LYS A CA 1
ATOM 761 C C . LYS A 1 95 ? -22.363 7.572 22.739 1.00 64.38 95 LYS A C 1
ATOM 763 O O . LYS A 1 95 ? -23.021 7.784 23.752 1.00 64.38 95 LYS A O 1
ATOM 768 N N . GLN A 1 96 ? -22.789 6.788 21.748 1.00 66.50 96 GLN A N 1
ATOM 769 C CA . GLN A 1 96 ? -24.062 6.058 21.798 1.00 66.50 96 GLN A CA 1
ATOM 770 C C . GLN A 1 96 ? -24.092 5.055 22.952 1.00 66.50 96 GLN A C 1
ATOM 772 O O . GLN A 1 96 ? -25.031 5.064 23.740 1.00 66.50 96 GLN A O 1
ATOM 777 N N . LEU A 1 97 ? -23.022 4.273 23.114 1.00 57.31 97 LEU A N 1
ATOM 778 C CA . LEU A 1 97 ? -22.888 3.303 24.197 1.00 57.31 97 LEU A CA 1
ATOM 779 C C . LEU A 1 97 ? -22.936 3.962 25.571 1.00 57.31 97 LEU A C 1
ATOM 781 O O . LEU A 1 97 ? -23.531 3.400 26.474 1.00 57.31 97 LEU A O 1
ATOM 785 N N . ARG A 1 98 ? -22.356 5.154 25.745 1.00 58.72 98 ARG A N 1
ATOM 786 C CA . ARG A 1 98 ? -22.478 5.890 27.007 1.00 58.72 98 ARG A CA 1
ATOM 787 C C . ARG A 1 98 ? -23.928 6.285 27.301 1.00 58.72 98 ARG A C 1
ATOM 789 O O . ARG A 1 98 ? -24.368 6.112 28.429 1.00 58.72 98 ARG A O 1
ATOM 796 N N . MET A 1 99 ? -24.665 6.769 26.300 1.00 63.31 99 MET A N 1
ATOM 797 C CA . MET A 1 99 ? -26.079 7.129 26.471 1.00 63.31 99 MET A CA 1
ATOM 798 C C . MET A 1 99 ? -26.960 5.905 26.772 1.00 63.31 99 MET A C 1
ATOM 800 O O . MET A 1 99 ? -27.894 6.007 27.556 1.00 63.31 99 MET A O 1
ATOM 804 N N . GLU A 1 100 ? -26.666 4.749 26.172 1.00 58.97 100 GLU A N 1
ATOM 805 C CA . GLU A 1 100 ? -27.393 3.495 26.429 1.00 58.97 100 GLU A CA 1
ATOM 806 C C . GLU A 1 100 ? -26.970 2.822 27.749 1.00 58.97 100 GLU A C 1
ATOM 808 O O . GLU A 1 100 ? -27.802 2.224 28.427 1.00 58.97 100 GLU A O 1
ATOM 813 N N . ALA A 1 101 ? -25.701 2.942 28.151 1.00 55.22 101 ALA A N 1
ATOM 814 C CA . ALA A 1 101 ? -25.174 2.413 29.411 1.00 55.22 101 ALA A CA 1
ATOM 815 C C . ALA A 1 101 ? -25.642 3.219 30.630 1.00 55.22 101 ALA A C 1
ATOM 817 O O . ALA A 1 101 ? -25.938 2.622 31.660 1.00 55.22 101 ALA A O 1
ATOM 818 N N . GLU A 1 102 ? -25.804 4.544 30.501 1.00 57.47 102 GLU A N 1
ATOM 819 C CA . GLU A 1 102 ? -26.509 5.374 31.494 1.00 57.47 102 GLU A CA 1
ATOM 820 C C . GLU A 1 102 ? -27.978 4.914 31.682 1.00 57.47 102 GLU A C 1
ATOM 822 O O . GLU A 1 102 ? -28.595 5.248 32.692 1.00 57.47 102 GLU A O 1
ATOM 827 N N . ALA A 1 103 ? -28.525 4.101 30.762 1.00 59.97 103 ALA A N 1
ATOM 828 C CA . ALA A 1 103 ? -29.885 3.567 30.821 1.00 59.97 103 ALA A CA 1
ATOM 829 C C . ALA A 1 103 ? -30.008 2.074 31.231 1.00 59.97 103 ALA A C 1
ATOM 831 O O . ALA A 1 103 ? -31.121 1.664 31.555 1.00 59.97 103 ALA A O 1
ATOM 832 N N . ASN A 1 104 ? -28.941 1.248 31.229 1.00 58.62 104 ASN A N 1
ATOM 833 C CA . ASN A 1 104 ? -29.001 -0.193 31.580 1.00 58.62 104 ASN A CA 1
ATOM 834 C C . ASN A 1 104 ? -27.627 -0.796 31.983 1.00 58.62 104 ASN A C 1
ATOM 836 O O . ASN A 1 104 ? -26.788 -1.075 31.132 1.00 58.62 104 ASN A O 1
ATOM 840 N N . GLU A 1 105 ? -27.414 -1.092 33.269 1.00 61.97 105 GLU A N 1
ATOM 841 C CA . GLU A 1 105 ? -26.070 -1.256 33.868 1.00 61.97 105 GLU A CA 1
ATOM 842 C C . GLU A 1 105 ? -25.372 -2.622 33.621 1.00 61.97 105 GLU A C 1
ATOM 844 O O . GLU A 1 105 ? -24.170 -2.666 33.366 1.00 61.97 105 GLU A O 1
ATOM 849 N N . ALA A 1 106 ? -26.095 -3.752 33.617 1.00 56.38 106 ALA A N 1
ATOM 850 C CA . ALA A 1 106 ? -25.480 -5.093 33.523 1.00 56.38 106 ALA A CA 1
ATOM 851 C C . ALA A 1 106 ? -25.324 -5.632 32.087 1.00 56.38 106 ALA A C 1
ATOM 853 O O . ALA A 1 106 ? -24.352 -6.311 31.764 1.00 56.38 106 ALA A O 1
ATOM 854 N N . ILE A 1 107 ? -26.269 -5.325 31.194 1.00 61.53 107 ILE A N 1
ATOM 855 C CA . ILE A 1 107 ? -26.177 -5.720 29.778 1.00 61.53 107 ILE A CA 1
ATOM 856 C C . ILE A 1 107 ? -25.102 -4.871 29.071 1.00 61.53 107 ILE A C 1
ATOM 858 O O . ILE A 1 107 ? -24.383 -5.371 28.203 1.00 61.53 107 ILE A O 1
ATOM 862 N N . ALA A 1 108 ? -24.915 -3.619 29.506 1.00 58.94 108 ALA A N 1
ATOM 863 C CA . ALA A 1 108 ? -23.935 -2.695 28.946 1.00 58.94 108 ALA A CA 1
ATOM 864 C C . ALA A 1 108 ? -22.473 -3.126 29.140 1.00 58.94 108 ALA A C 1
ATOM 866 O O . ALA A 1 108 ? -21.656 -2.888 28.249 1.00 58.94 108 ALA A O 1
ATOM 867 N N . SER A 1 109 ? -22.111 -3.773 30.251 1.00 60.97 109 SER A N 1
ATOM 868 C CA . SER A 1 109 ? -20.729 -4.229 30.474 1.00 60.97 109 SER A CA 1
ATOM 869 C C . SER A 1 109 ? -20.337 -5.355 29.508 1.00 60.97 109 SER A C 1
ATOM 871 O O . SER A 1 109 ? -19.288 -5.286 28.868 1.00 60.97 109 SER A O 1
ATOM 873 N N . SER A 1 110 ? -21.225 -6.334 29.300 1.00 62.09 110 SER A N 1
ATOM 874 C CA . SER A 1 110 ? -20.983 -7.458 28.381 1.00 62.09 110 SER A CA 1
ATOM 875 C C . SER A 1 110 ? -20.848 -7.018 26.915 1.00 62.09 110 SER A C 1
ATOM 877 O O . SER A 1 110 ? -19.919 -7.439 26.223 1.00 62.09 110 SER A O 1
ATOM 879 N N . ILE A 1 111 ? -21.706 -6.094 26.459 1.00 65.25 111 ILE A N 1
ATOM 880 C CA . ILE A 1 111 ? -21.666 -5.550 25.092 1.00 65.25 111 ILE A CA 1
ATOM 881 C C . ILE A 1 111 ? -20.403 -4.704 24.876 1.00 65.25 111 ILE A C 1
ATOM 883 O O . ILE A 1 111 ? -19.804 -4.758 23.797 1.00 65.25 111 ILE A O 1
ATOM 887 N N . ARG A 1 112 ? -19.975 -3.927 25.882 1.00 66.12 112 ARG A N 1
ATOM 888 C CA . ARG A 1 112 ? -18.730 -3.146 25.812 1.00 66.12 112 ARG A CA 1
ATOM 889 C C . ARG A 1 112 ? -17.508 -4.049 25.698 1.00 66.12 112 ARG A C 1
ATOM 891 O O . ARG A 1 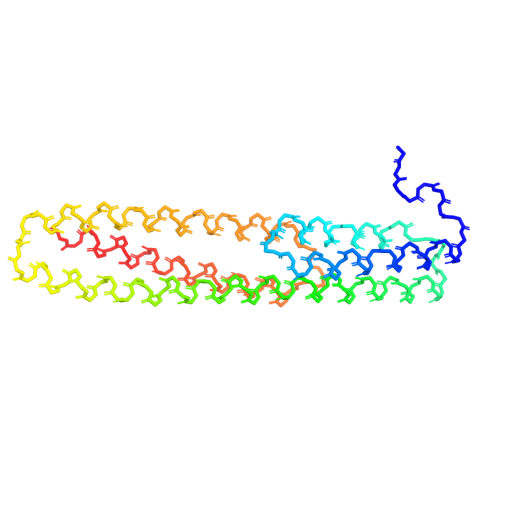112 ? -16.665 -3.781 24.845 1.00 66.12 112 ARG A O 1
ATOM 898 N N . LEU A 1 113 ? -17.443 -5.127 26.479 1.00 68.44 113 LEU A N 1
ATOM 899 C CA . LEU A 1 113 ? -16.325 -6.069 26.435 1.00 68.44 113 LEU A CA 1
ATOM 900 C C . LEU A 1 113 ? -16.227 -6.769 25.072 1.00 68.44 113 LEU A C 1
ATOM 902 O O . LEU A 1 113 ? -15.165 -6.748 24.455 1.00 68.44 113 LEU A O 1
ATOM 906 N N . GLU A 1 114 ? -17.333 -7.317 24.557 1.00 69.75 114 GLU A N 1
ATOM 907 C CA . GLU A 1 114 ? -17.336 -8.031 23.272 1.00 69.75 114 GLU A CA 1
ATOM 908 C C . GLU A 1 114 ? -16.912 -7.118 22.107 1.00 69.75 114 GLU A C 1
ATOM 910 O O . GLU A 1 114 ? -16.115 -7.498 21.240 1.00 69.75 114 GLU A O 1
ATOM 915 N N . LYS A 1 115 ? -17.396 -5.870 22.102 1.00 67.19 115 LYS A N 1
ATOM 916 C CA . LYS A 1 115 ? -17.030 -4.881 21.082 1.00 67.19 115 LYS A CA 1
ATOM 917 C C . LYS A 1 115 ? -15.588 -4.396 21.243 1.00 67.19 115 LYS A C 1
ATOM 919 O O . LYS A 1 115 ? -14.894 -4.280 20.235 1.00 67.19 115 LYS A O 1
ATOM 924 N N . ALA A 1 116 ? -15.108 -4.184 22.471 1.00 65.88 116 ALA A N 1
ATOM 925 C CA . ALA A 1 116 ? -13.706 -3.861 22.738 1.00 65.88 116 ALA A CA 1
ATOM 926 C C . ALA A 1 116 ? -12.776 -4.974 22.231 1.00 65.88 116 ALA A C 1
ATOM 928 O O . ALA A 1 116 ? -11.806 -4.687 21.532 1.00 65.88 116 ALA A O 1
ATOM 929 N N . THR A 1 117 ? -13.117 -6.245 22.473 1.00 70.81 117 THR A N 1
ATOM 930 C CA . THR A 1 117 ? -12.369 -7.394 21.942 1.00 70.81 117 THR A CA 1
ATOM 931 C C . THR A 1 117 ? -12.333 -7.397 20.412 1.00 70.81 117 THR A C 1
ATOM 933 O O . THR A 1 117 ? -11.275 -7.614 19.820 1.00 70.81 117 THR A O 1
ATOM 936 N N . ARG A 1 118 ? -13.459 -7.104 19.748 1.00 72.12 118 ARG A N 1
ATOM 937 C CA . ARG A 1 118 ? -13.520 -7.025 18.278 1.00 72.12 118 ARG A CA 1
ATOM 938 C C . ARG A 1 118 ? -12.629 -5.913 17.719 1.00 72.12 118 ARG A C 1
ATOM 940 O O . ARG A 1 118 ? -11.937 -6.125 16.726 1.00 72.12 118 ARG A O 1
ATOM 947 N N . VAL A 1 119 ? -12.615 -4.753 18.373 1.00 66.12 119 VAL A N 1
ATOM 948 C CA . VAL A 1 119 ? -11.764 -3.614 17.998 1.00 66.12 119 VAL A CA 1
ATOM 949 C C . VAL A 1 119 ? -10.286 -3.945 18.196 1.00 66.12 119 VAL A C 1
ATOM 951 O O . VAL A 1 119 ? -9.495 -3.736 17.280 1.00 66.12 119 VAL A O 1
ATOM 954 N N . VAL A 1 120 ? -9.911 -4.519 19.343 1.00 70.75 120 VAL A N 1
ATOM 955 C CA . VAL A 1 120 ? -8.529 -4.951 19.615 1.00 70.75 120 VAL A CA 1
ATOM 956 C C . VAL A 1 120 ? -8.053 -5.950 18.563 1.00 70.75 120 VAL A C 1
ATOM 958 O O . VAL A 1 120 ? -6.932 -5.824 18.068 1.00 70.75 120 VAL A O 1
ATOM 961 N N . LYS A 1 121 ? -8.911 -6.896 18.162 1.00 72.62 121 LYS A N 1
ATOM 962 C CA . LYS A 1 121 ? -8.600 -7.853 17.096 1.00 72.62 121 LYS A CA 1
ATOM 963 C C . LYS A 1 121 ? -8.342 -7.152 15.758 1.00 72.62 121 LYS A C 1
ATOM 965 O O . LYS A 1 121 ? -7.292 -7.379 15.169 1.00 72.62 121 LYS A O 1
ATOM 970 N N . SER A 1 122 ? -9.231 -6.251 15.333 1.00 73.12 122 SER A N 1
ATOM 971 C CA . SER A 1 122 ? -9.056 -5.510 14.075 1.00 73.12 122 SER A CA 1
ATOM 972 C C . SER A 1 122 ? -7.797 -4.640 14.085 1.00 73.12 122 SER A C 1
ATOM 974 O O . SER A 1 122 ? -7.068 -4.635 13.101 1.00 73.12 122 SER A O 1
ATOM 976 N N . ILE A 1 123 ? -7.500 -3.946 15.191 1.00 72.38 123 ILE A N 1
ATOM 977 C CA . ILE A 1 123 ? -6.269 -3.150 15.314 1.00 72.38 123 ILE A CA 1
ATOM 978 C C . ILE A 1 123 ? -5.032 -4.054 15.247 1.00 72.38 123 ILE A C 1
ATOM 980 O O . ILE A 1 123 ? -4.033 -3.690 14.634 1.00 72.38 123 ILE A O 1
ATOM 984 N N . THR A 1 124 ? -5.090 -5.235 15.863 1.00 73.19 124 THR A N 1
ATOM 985 C CA . THR A 1 124 ? -3.979 -6.196 15.855 1.00 73.19 124 THR A CA 1
ATOM 986 C C . THR A 1 124 ? -3.710 -6.742 14.454 1.00 73.19 124 THR A C 1
ATOM 988 O O . THR A 1 124 ? -2.551 -6.822 14.055 1.00 73.19 124 THR A O 1
ATOM 991 N N . GLU A 1 125 ? -4.761 -7.071 13.701 1.00 76.44 125 GLU A N 1
ATOM 992 C CA . GLU A 1 125 ? -4.658 -7.486 12.296 1.00 76.44 125 GLU A CA 1
ATOM 993 C C . GLU A 1 125 ? -4.050 -6.363 11.445 1.00 76.44 125 GLU A C 1
ATOM 995 O O . GLU A 1 125 ? -3.035 -6.577 10.794 1.00 76.44 125 GLU A O 1
ATOM 1000 N N . THR A 1 126 ? -4.542 -5.128 11.576 1.00 73.75 126 THR A N 1
ATOM 1001 C CA . THR A 1 126 ? -3.987 -3.976 10.848 1.00 73.75 126 THR A CA 1
ATOM 1002 C C . THR A 1 126 ? -2.523 -3.690 11.194 1.00 73.75 126 THR A C 1
ATOM 1004 O O . THR A 1 126 ? -1.732 -3.379 10.309 1.00 73.75 126 THR A O 1
ATOM 1007 N N . ILE A 1 127 ? -2.121 -3.795 12.467 1.00 77.19 127 ILE A N 1
ATOM 1008 C CA . ILE A 1 127 ? -0.710 -3.638 12.861 1.00 77.19 127 ILE A CA 1
ATOM 1009 C C . ILE A 1 127 ? 0.155 -4.715 12.199 1.00 77.19 127 ILE A C 1
ATOM 1011 O O . ILE A 1 127 ? 1.270 -4.423 11.768 1.00 77.19 127 ILE A O 1
ATOM 1015 N N . LYS A 1 128 ? -0.345 -5.951 12.111 1.00 76.50 128 LYS A N 1
ATOM 1016 C CA . LYS A 1 128 ? 0.362 -7.048 11.450 1.00 76.50 128 LYS A CA 1
ATOM 1017 C C . LYS A 1 128 ? 0.532 -6.771 9.956 1.00 76.50 128 LYS A C 1
ATOM 1019 O O . LYS A 1 128 ? 1.646 -6.914 9.460 1.00 76.50 128 LYS A O 1
ATOM 1024 N N . ASP A 1 129 ? -0.523 -6.322 9.284 1.00 76.00 129 ASP A N 1
ATOM 1025 C CA . ASP A 1 129 ? -0.485 -5.999 7.854 1.00 76.00 129 ASP A CA 1
ATOM 1026 C C . ASP A 1 129 ? 0.503 -4.859 7.572 1.00 76.00 129 ASP A C 1
ATOM 1028 O O . ASP A 1 129 ? 1.317 -4.951 6.656 1.00 76.00 129 ASP A O 1
ATOM 1032 N N . LEU A 1 130 ? 0.517 -3.826 8.424 1.00 74.38 130 LEU A N 1
ATOM 1033 C CA . LEU A 1 130 ? 1.489 -2.733 8.338 1.00 74.38 130 LEU A CA 1
ATOM 1034 C C . LEU A 1 130 ? 2.931 -3.210 8.558 1.00 74.38 130 LEU A C 1
ATOM 1036 O O . LEU A 1 130 ? 3.828 -2.731 7.873 1.00 74.38 130 LEU A O 1
ATOM 1040 N N . HIS A 1 131 ? 3.177 -4.149 9.474 1.00 75.25 131 HIS A N 1
ATOM 1041 C CA . HIS A 1 131 ? 4.515 -4.719 9.659 1.00 75.25 131 HIS A CA 1
ATOM 1042 C C . HIS A 1 131 ? 4.960 -5.553 8.457 1.00 75.25 131 HIS A C 1
ATOM 1044 O O . HIS A 1 131 ? 6.045 -5.320 7.937 1.00 75.25 131 HIS A O 1
ATOM 1050 N N . SER A 1 132 ? 4.113 -6.465 7.972 1.00 73.06 132 SER A N 1
ATOM 1051 C CA . SER A 1 132 ? 4.423 -7.270 6.783 1.00 73.06 132 SER A CA 1
ATOM 1052 C C . SER A 1 132 ? 4.666 -6.406 5.546 1.00 73.06 132 SER A C 1
ATOM 1054 O O . SER A 1 132 ? 5.488 -6.747 4.702 1.00 73.06 132 SER A O 1
ATOM 1056 N N . PHE A 1 133 ? 3.978 -5.270 5.455 1.00 66.62 133 PHE A N 1
ATOM 1057 C CA . PHE A 1 133 ? 4.189 -4.299 4.395 1.00 66.62 133 PHE A CA 1
ATOM 1058 C C . PHE A 1 133 ? 5.492 -3.500 4.579 1.00 66.62 133 PHE A C 1
ATOM 1060 O O . PHE A 1 133 ? 6.210 -3.295 3.606 1.00 66.62 133 PHE A O 1
ATOM 1067 N N . ALA A 1 134 ? 5.859 -3.121 5.809 1.00 67.75 134 ALA A N 1
ATOM 1068 C CA . ALA A 1 134 ? 7.136 -2.455 6.092 1.00 67.75 134 ALA A CA 1
ATOM 1069 C C . ALA A 1 134 ? 8.340 -3.348 5.765 1.00 67.75 134 ALA A C 1
ATOM 1071 O O . ALA A 1 134 ? 9.359 -2.853 5.292 1.00 67.75 134 ALA A O 1
ATOM 1072 N N . ASP A 1 135 ? 8.209 -4.653 6.003 1.00 70.50 135 ASP A N 1
ATOM 1073 C CA . ASP A 1 135 ? 9.239 -5.648 5.695 1.00 70.50 135 ASP A CA 1
ATOM 1074 C C . ASP A 1 135 ? 9.428 -5.851 4.180 1.00 70.50 135 ASP A C 1
ATOM 1076 O O . ASP A 1 135 ? 10.465 -6.353 3.752 1.00 70.50 135 ASP A O 1
ATOM 1080 N N . ALA A 1 136 ? 8.438 -5.466 3.368 1.00 69.81 136 ALA A N 1
ATOM 1081 C CA . ALA A 1 136 ? 8.486 -5.557 1.910 1.00 69.81 136 ALA A CA 1
ATOM 1082 C C . ALA A 1 136 ? 9.062 -4.298 1.229 1.00 69.81 136 ALA A C 1
ATOM 1084 O O . ALA A 1 136 ? 9.255 -4.317 0.013 1.00 69.81 136 ALA A O 1
ATOM 1085 N N . LEU A 1 137 ? 9.308 -3.216 1.978 1.00 67.69 137 LEU A N 1
ATOM 1086 C CA . LEU A 1 137 ? 9.908 -1.980 1.464 1.00 67.69 137 LEU A CA 1
ATOM 1087 C C . LEU A 1 137 ? 11.441 -2.064 1.488 1.00 67.69 137 LEU A C 1
ATOM 1089 O O . LEU A 1 137 ? 12.022 -2.542 2.466 1.00 67.69 137 LEU A O 1
ATOM 1093 N N . ASP A 1 138 ? 12.093 -1.557 0.437 1.00 62.38 138 ASP A N 1
ATOM 1094 C CA . ASP A 1 138 ? 13.556 -1.484 0.380 1.00 62.38 138 ASP A CA 1
ATOM 1095 C C . ASP A 1 138 ? 14.074 -0.313 1.232 1.00 62.38 138 ASP A C 1
ATOM 1097 O O . ASP A 1 138 ? 13.518 0.787 1.244 1.00 62.38 138 ASP A O 1
ATOM 1101 N N . SER A 1 139 ? 15.121 -0.568 2.013 1.00 58.75 139 SER A N 1
ATOM 1102 C CA . SER A 1 139 ? 15.519 0.292 3.133 1.00 58.75 139 SER A CA 1
ATOM 1103 C C . SER A 1 139 ? 16.227 1.589 2.735 1.00 58.75 139 SER A C 1
ATOM 1105 O O . SER A 1 139 ? 16.310 2.488 3.572 1.00 58.75 139 SER A O 1
ATOM 1107 N N . GLU A 1 140 ? 16.721 1.692 1.498 1.00 58.03 140 GLU A N 1
ATOM 1108 C CA . GLU A 1 140 ? 17.501 2.848 1.034 1.00 58.03 140 GLU A CA 1
ATOM 1109 C C . GLU A 1 140 ? 16.641 3.963 0.411 1.00 58.03 140 GLU A C 1
ATOM 1111 O O . GLU A 1 140 ? 16.961 5.133 0.613 1.00 58.03 140 GLU A O 1
ATOM 1116 N N . ASP A 1 141 ? 15.516 3.641 -0.243 1.00 56.41 141 ASP A N 1
ATOM 1117 C CA . ASP A 1 141 ? 14.690 4.634 -0.957 1.00 56.41 141 ASP A CA 1
ATOM 1118 C C . ASP A 1 141 ? 13.382 5.018 -0.228 1.00 56.41 141 ASP A C 1
ATOM 1120 O O . ASP A 1 141 ? 12.827 6.092 -0.469 1.00 56.41 141 ASP A O 1
ATOM 1124 N N . ASP A 1 142 ? 12.906 4.200 0.721 1.00 64.62 142 ASP A N 1
ATOM 1125 C CA . ASP A 1 142 ? 11.579 4.351 1.348 1.00 64.62 142 ASP A CA 1
ATOM 1126 C C . ASP A 1 142 ? 11.631 4.783 2.840 1.00 64.62 142 ASP A C 1
ATOM 1128 O O . ASP A 1 142 ? 10.702 4.542 3.621 1.00 64.62 142 ASP A O 1
ATOM 1132 N N . GLU A 1 143 ? 12.704 5.457 3.281 1.00 70.38 143 GLU A N 1
ATOM 1133 C CA . GLU A 1 143 ? 12.941 5.781 4.704 1.00 70.38 143 GLU A CA 1
ATOM 1134 C C . GLU A 1 143 ? 11.840 6.670 5.333 1.00 70.38 143 GLU A C 1
ATOM 1136 O O . GLU A 1 143 ? 11.389 6.434 6.461 1.00 70.38 143 GLU A O 1
ATOM 1141 N N . ASP A 1 144 ? 11.356 7.681 4.604 1.00 70.00 144 ASP A N 1
ATOM 1142 C CA . ASP A 1 144 ? 10.280 8.573 5.067 1.00 70.00 144 ASP A CA 1
ATOM 1143 C C . ASP A 1 144 ? 8.924 7.862 5.152 1.00 70.00 144 ASP A C 1
ATOM 1145 O O . ASP A 1 144 ? 8.101 8.141 6.040 1.00 70.00 144 ASP A O 1
ATOM 1149 N N . LEU A 1 145 ? 8.700 6.907 4.250 1.00 66.38 145 LEU A N 1
ATOM 1150 C CA . LEU A 1 145 ? 7.518 6.067 4.270 1.00 66.38 145 LEU A CA 1
ATOM 1151 C C . LEU A 1 145 ? 7.554 5.129 5.479 1.00 66.38 145 LEU A C 1
ATOM 1153 O O . LEU A 1 145 ? 6.593 5.079 6.252 1.00 66.38 145 LEU A O 1
ATOM 1157 N N . LYS A 1 146 ? 8.694 4.480 5.719 1.00 72.44 146 LYS A N 1
ATOM 1158 C CA . LYS A 1 146 ? 8.904 3.629 6.892 1.00 72.44 146 LYS A CA 1
ATOM 1159 C C . LYS A 1 146 ? 8.651 4.390 8.195 1.00 72.44 146 LYS A C 1
ATOM 1161 O O . LYS A 1 146 ? 7.870 3.936 9.031 1.00 72.44 146 LYS A O 1
ATOM 1166 N N . LY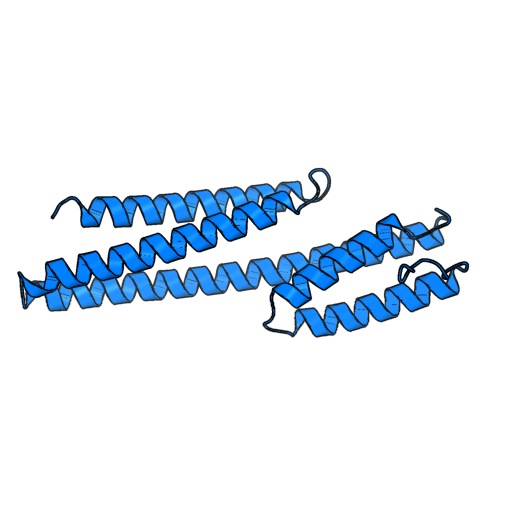S A 1 147 ? 9.183 5.612 8.326 1.00 76.19 147 LYS A N 1
ATOM 1167 C CA . LYS A 1 147 ? 8.905 6.501 9.475 1.00 76.19 147 LYS A CA 1
ATOM 1168 C C . LYS A 1 147 ? 7.419 6.836 9.618 1.00 76.19 147 LYS A C 1
ATOM 1170 O O . LYS A 1 147 ? 6.902 6.922 10.734 1.00 76.19 147 LYS A O 1
ATOM 1175 N N . SER A 1 148 ? 6.714 7.055 8.510 1.00 70.31 148 SER A N 1
ATOM 1176 C CA . SER A 1 148 ? 5.273 7.340 8.530 1.00 70.31 148 SER A CA 1
ATOM 1177 C C . SER A 1 148 ? 4.463 6.127 8.993 1.00 70.31 148 SER A C 1
ATOM 1179 O O . SER A 1 148 ? 3.549 6.269 9.808 1.00 70.31 148 SER A O 1
ATOM 1181 N N . MET A 1 149 ? 4.852 4.928 8.559 1.00 71.75 149 MET A N 1
ATOM 1182 C CA . MET A 1 149 ? 4.245 3.673 8.996 1.00 71.75 149 MET A CA 1
ATOM 1183 C C . MET A 1 149 ? 4.513 3.379 10.472 1.00 71.75 149 MET A C 1
ATOM 1185 O O . MET A 1 149 ? 3.586 3.034 11.202 1.00 71.75 149 MET A O 1
ATOM 1189 N N . GLU A 1 150 ? 5.737 3.593 10.954 1.00 77.88 150 GLU A N 1
ATOM 1190 C CA . GLU A 1 150 ? 6.080 3.447 12.374 1.00 77.88 150 GLU A CA 1
ATOM 1191 C C . GLU A 1 150 ? 5.230 4.367 13.263 1.00 77.88 150 GLU A C 1
ATOM 1193 O O . GLU A 1 150 ? 4.715 3.946 14.302 1.00 77.88 150 GLU A O 1
ATOM 1198 N N . ARG A 1 151 ? 5.005 5.619 12.837 1.00 75.25 151 ARG A N 1
ATOM 1199 C CA . ARG A 1 151 ? 4.116 6.557 13.548 1.00 75.25 151 ARG A CA 1
ATOM 1200 C C . ARG A 1 151 ? 2.666 6.074 13.570 1.00 75.25 151 ARG A C 1
ATOM 1202 O O . ARG A 1 151 ? 1.986 6.243 14.589 1.00 75.25 151 ARG A O 1
ATOM 1209 N N . LEU A 1 152 ? 2.191 5.482 12.476 1.00 73.00 152 LEU A N 1
ATOM 1210 C CA . LEU A 1 152 ? 0.844 4.925 12.387 1.00 73.00 152 LEU A CA 1
ATOM 1211 C C . LEU A 1 152 ? 0.686 3.714 13.314 1.00 73.00 152 LEU A C 1
ATOM 1213 O O . LEU A 1 152 ? -0.252 3.680 14.111 1.00 73.00 152 LEU A O 1
ATOM 1217 N N . VAL A 1 153 ? 1.644 2.782 13.293 1.00 77.69 153 VAL A N 1
ATOM 1218 C CA . VAL A 1 153 ? 1.691 1.632 14.210 1.00 77.69 153 VAL A CA 1
ATOM 1219 C C . VAL A 1 153 ? 1.698 2.104 15.663 1.00 77.69 153 VAL A C 1
ATOM 1221 O O . VAL A 1 153 ? 0.887 1.636 16.461 1.00 77.69 153 VAL A O 1
ATOM 1224 N N . ALA A 1 154 ? 2.529 3.090 16.011 1.00 76.62 154 ALA A N 1
ATOM 1225 C CA . ALA A 1 154 ? 2.577 3.641 17.365 1.00 76.62 154 ALA A CA 1
ATOM 1226 C C . ALA A 1 154 ? 1.247 4.290 17.797 1.00 76.62 154 ALA A C 1
ATOM 1228 O O . ALA A 1 154 ? 0.878 4.246 18.974 1.00 76.62 154 ALA A O 1
ATOM 1229 N N . SER A 1 155 ? 0.518 4.899 16.860 1.00 73.06 155 SER A N 1
ATOM 1230 C CA . SER A 1 155 ? -0.798 5.495 17.119 1.00 73.06 155 SER A CA 1
ATOM 1231 C C . SER A 1 155 ? -1.866 4.420 17.327 1.00 73.06 155 SER A C 1
ATOM 1233 O O . SER A 1 155 ? -2.627 4.484 18.293 1.00 73.06 155 SER A O 1
ATOM 1235 N N . LEU A 1 156 ? -1.870 3.379 16.492 1.00 72.75 156 LEU A N 1
ATOM 1236 C CA . LEU A 1 156 ? -2.764 2.228 16.623 1.00 72.75 156 LEU A CA 1
ATOM 1237 C C . LEU A 1 156 ? -2.515 1.451 17.921 1.00 72.75 156 LEU A C 1
ATOM 1239 O O . LEU A 1 156 ? -3.463 1.080 18.610 1.00 72.75 156 LEU A O 1
ATOM 1243 N N . GLN A 1 157 ? -1.252 1.271 18.312 1.00 77.31 157 GLN A N 1
ATOM 1244 C CA . GLN A 1 157 ? -0.886 0.660 19.592 1.00 77.31 157 GLN A CA 1
ATOM 1245 C C . GLN A 1 157 ? -1.378 1.485 20.785 1.00 77.31 157 GLN A C 1
ATOM 1247 O O . GLN A 1 157 ? -1.882 0.912 21.750 1.00 77.31 157 GLN A O 1
ATOM 1252 N N . ARG A 1 158 ? -1.291 2.823 20.725 1.00 75.81 158 ARG A N 1
ATOM 1253 C CA . ARG A 1 158 ? -1.869 3.693 21.762 1.00 75.81 158 ARG A CA 1
ATOM 1254 C C . ARG A 1 158 ? -3.378 3.504 21.881 1.00 75.81 158 ARG A C 1
ATOM 1256 O O . ARG A 1 158 ? -3.859 3.294 22.989 1.00 75.81 158 ARG A O 1
ATOM 1263 N N . ILE A 1 159 ? -4.101 3.501 20.761 1.00 70.44 159 ILE A N 1
ATOM 1264 C CA . ILE A 1 159 ? -5.558 3.295 20.748 1.00 70.44 159 ILE A CA 1
ATOM 1265 C C . ILE A 1 159 ? -5.913 1.909 21.297 1.00 70.44 159 ILE A C 1
ATOM 1267 O O . ILE A 1 159 ? -6.798 1.802 22.144 1.00 70.44 159 ILE A O 1
ATOM 1271 N N . ARG A 1 160 ? -5.199 0.853 20.883 1.00 76.38 160 ARG A N 1
ATOM 1272 C CA . ARG A 1 160 ? -5.382 -0.500 21.429 1.00 76.38 160 ARG A CA 1
ATOM 1273 C C . ARG A 1 160 ? -5.229 -0.503 22.949 1.00 76.38 160 ARG A C 1
ATOM 1275 O O . ARG A 1 160 ? -6.111 -0.995 23.641 1.00 76.38 160 ARG A O 1
ATOM 1282 N N . ASN A 1 161 ? -4.149 0.088 23.459 1.00 74.69 161 ASN A N 1
ATOM 1283 C CA . ASN A 1 161 ? -3.874 0.132 24.893 1.00 74.69 161 ASN A CA 1
ATOM 1284 C C . ASN A 1 161 ? -4.930 0.955 25.656 1.00 74.69 161 ASN A C 1
ATOM 1286 O O . ASN A 1 161 ? -5.308 0.586 26.764 1.00 74.69 161 ASN A O 1
ATOM 1290 N N . GLU A 1 162 ? -5.441 2.049 25.082 1.00 71.69 162 GLU A N 1
ATOM 1291 C CA . GLU A 1 162 ? -6.544 2.812 25.679 1.00 71.69 162 GLU A CA 1
ATOM 1292 C C . GLU A 1 162 ? -7.842 2.001 25.746 1.00 71.69 162 GLU A C 1
ATOM 1294 O O . GLU A 1 162 ? -8.526 2.035 26.770 1.00 71.69 162 GLU A O 1
ATOM 1299 N N . VAL A 1 163 ? -8.176 1.260 24.685 1.00 67.44 163 VAL A N 1
ATOM 1300 C CA . VAL A 1 163 ? -9.355 0.380 24.643 1.00 67.44 163 VAL A CA 1
ATOM 1301 C C . VAL A 1 163 ? -9.214 -0.760 25.653 1.00 67.44 163 VAL A C 1
ATOM 1303 O O . VAL A 1 163 ? -10.137 -1.004 26.428 1.00 67.44 163 VAL A O 1
ATOM 1306 N N . GLU A 1 164 ? -8.050 -1.409 25.705 1.00 71.00 164 GLU A N 1
ATOM 1307 C CA . GLU A 1 164 ? -7.756 -2.482 26.660 1.00 71.00 164 GLU A CA 1
ATOM 1308 C C . GLU A 1 164 ? -7.827 -1.988 28.107 1.00 71.00 164 GLU A C 1
ATOM 1310 O O . GLU A 1 164 ? -8.481 -2.620 28.938 1.00 71.00 164 GLU A O 1
ATOM 1315 N N . ASN A 1 165 ? -7.225 -0.836 28.414 1.00 71.81 165 ASN A N 1
ATOM 1316 C CA . ASN A 1 165 ? -7.266 -0.267 29.759 1.00 71.81 165 ASN A CA 1
ATOM 1317 C C . ASN A 1 165 ? -8.696 0.081 30.175 1.00 71.81 165 ASN A C 1
ATOM 1319 O O . ASN A 1 165 ? -9.107 -0.291 31.267 1.00 71.81 165 ASN A O 1
ATOM 1323 N N . ARG A 1 166 ? -9.478 0.714 29.292 1.00 63.91 166 ARG A N 1
ATOM 1324 C CA . ARG A 1 166 ? -10.884 1.057 29.569 1.00 63.91 166 ARG A CA 1
ATOM 1325 C C . ARG A 1 166 ? -11.784 -0.167 29.727 1.00 63.91 166 ARG A C 1
ATOM 1327 O O . ARG A 1 166 ? -12.776 -0.076 30.433 1.00 63.91 166 ARG A O 1
ATOM 1334 N N . SER A 1 167 ? -11.440 -1.292 29.100 1.00 62.34 167 SER A N 1
ATOM 1335 C CA . SER A 1 167 ? -12.154 -2.562 29.284 1.00 62.34 167 SER A CA 1
ATOM 1336 C C . SER A 1 167 ? -11.790 -3.311 30.575 1.00 62.34 167 SER A C 1
ATOM 1338 O O . SER A 1 167 ? -12.477 -4.266 30.918 1.00 62.34 167 SER A O 1
ATOM 1340 N N . ARG A 1 168 ? -10.709 -2.912 31.271 1.00 57.44 168 ARG A N 1
ATOM 1341 C CA . ARG A 1 168 ? -10.203 -3.550 32.504 1.00 57.44 168 ARG A CA 1
ATOM 1342 C C . ARG A 1 168 ? -10.518 -2.782 33.790 1.00 57.44 168 ARG A C 1
ATOM 1344 O O . ARG A 1 168 ? -10.414 -3.368 34.861 1.00 57.44 168 ARG A O 1
ATOM 1351 N N . THR A 1 169 ? -10.809 -1.483 33.711 1.00 52.78 169 THR A N 1
ATOM 1352 C CA . THR A 1 169 ? -11.137 -0.636 34.876 1.00 52.78 169 THR A CA 1
ATOM 1353 C C . THR A 1 169 ? -12.616 -0.660 35.282 1.00 52.78 169 THR A C 1
ATOM 1355 O O . THR A 1 169 ? -13.005 0.121 36.150 1.00 52.78 169 THR A O 1
ATOM 1358 N N . GLU A 1 170 ? -13.421 -1.544 34.692 1.00 45.28 170 GLU A N 1
ATOM 1359 C CA . GLU A 1 170 ? -14.814 -1.834 35.075 1.00 45.28 170 GLU A CA 1
ATOM 1360 C C . GLU A 1 170 ? -14.927 -3.247 35.652 1.00 45.28 170 GLU A C 1
ATOM 1362 O O . GLU A 1 170 ? -15.722 -3.419 36.602 1.00 45.28 170 GLU A O 1
#

Secondary structure (DSSP, 8-state):
--TTTT--SHHHHHHHHHHHHHHHHHHHTSS-HHHHHHHHHHHHHHHHH--S--HHHHHHHHHHHHHHHHHHHHHHHHHHHHHHHHHHHHHHHHHHHHHHHTT-HHHHHHHHHHHHHHHHHHHHHHHHHHHHHHTTS-TTT-HHHHHHHHHHHHHHHHHHHHHHHHHH--

Sequence (170 aa):
MSEWDNINSLEGWQNKLQSLLTESEAAARSDDIDERLQMNRRLTEFILHSHPNTPEILRLDRIAEQARSGLMRATIEERLAELAARTGELARLNKQLRMEAEANEAIASSIRLEKATRVVKSITETIKDLHSFADALDSEDDEDLKKSMERLVASLQRIRNEVENRSRTE

Radius of gyration: 22.41 Å; chains: 1; bounding box: 52×27×63 Å

pLDDT: mean 76.12, std 12.25, range [45.28, 95.94]

Foldseek 3Di:
DDPLPPQDDLVSLVVVLVVLLVQCVVLLPDPDPVSLVVSLVVLVVSLVRFDDPDPSSVVSNVVSVVSSVVSVVSVVVVVVVVVVVVVVVVVVVVVVLVVVCVVPPPVSLVVLLVVLVVLLVVLVVVLVVLVVVLVVDDCPPCVVVNVVSVVVSVVSVVVNVVSVVVNPVD